Protein AF-A0A6J1KJC8-F1 (afdb_monomer)

Organism: Cucurbita maxima (NCBI:txid3661)

Mean predicted aligned error: 8.36 Å

Solvent-accessible surface area (backbone atoms only — not comparable to full-atom values): 6506 Å² total; per-residue (Å²): 94,72,46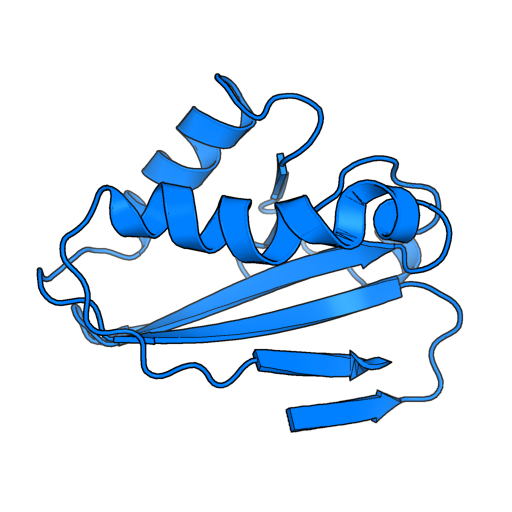,77,48,104,58,94,54,44,29,39,42,38,41,44,42,43,44,67,60,74,50,56,65,65,59,51,52,50,54,51,44,51,39,22,74,50,89,33,51,75,38,33,42,74,43,78,70,96,78,58,62,77,79,40,60,88,39,74,32,42,32,31,37,34,69,70,78,30,48,64,82,44,55,36,33,37,35,44,31,29,39,29,17,58,77,62,14,53,83,44,64,78,48,50,73,42,51,65,49,50,70,50,57,80,40,66,66,61,87,57,85,48,46,42,38,43,65

pLDDT: mean 72.38, std 15.78, range [39.94, 90.19]

Sequence (119 aa):
MAFRVPTVDVSVVDLTVRLEKAASYEDIKAAIKEESEGKLKGILGYTEDEVVSTDFMGDNRSSIFDAKAGIALNKNYVKLVSWYDNELGYRYKQIQRLCITAVILQLPLYLSFSAVIMK

InterPro domains:
  IPR020829 Glyceraldehyde 3-phosphate dehydrogenase, catalytic domain [PF02800] (1-84)
  IPR020831 Glyceraldehyde/Erythrose phosphate dehydrogenase family [PTHR10836] (1-98)

Foldseek 3Di:
DEAEDPDDWKKKKKWKFFAPDFDDLVRLLVLLVCCCVPVCPLQEAEDADPDDRVVQAPRLHLKYWHSVPKDDPGSGIIITMIMDTRPNNVVVVVCVVCSSVVSRVVGPGDDPTDIYMYD

Structure (mmCIF, N/CA/C/O backbone):
data_AF-A0A6J1KJC8-F1
#
_entry.id   AF-A0A6J1KJC8-F1
#
loop_
_atom_site.group_PDB
_atom_site.id
_atom_site.type_symbol
_atom_site.label_atom_id
_atom_site.label_alt_id
_atom_site.label_comp_id
_atom_site.label_asym_id
_atom_site.label_entity_id
_atom_site.label_seq_id
_atom_site.pdbx_PDB_ins_code
_atom_site.Cartn_x
_atom_site.Cartn_y
_atom_site.Cartn_z
_atom_site.occupancy
_atom_site.B_iso_or_equiv
_atom_site.auth_seq_id
_atom_site.auth_comp_id
_atom_site.auth_asym_id
_atom_site.auth_atom_id
_atom_site.pdbx_PDB_model_num
ATOM 1 N N . MET A 1 1 ? 13.380 -8.833 8.329 1.00 59.91 1 MET A N 1
ATOM 2 C CA . MET A 1 1 ? 14.094 -9.874 7.552 1.00 59.91 1 MET A CA 1
ATOM 3 C C . MET A 1 1 ? 14.013 -9.486 6.075 1.00 59.91 1 MET A C 1
ATOM 5 O O . MET A 1 1 ? 13.161 -8.685 5.733 1.00 59.91 1 MET A O 1
ATOM 9 N N . ALA A 1 2 ? 14.889 -9.951 5.191 1.00 63.69 2 ALA A N 1
ATOM 10 C CA . ALA A 1 2 ? 14.753 -9.665 3.758 1.00 63.69 2 ALA A CA 1
ATOM 11 C C . ALA A 1 2 ? 15.017 -10.946 2.976 1.00 63.69 2 ALA A C 1
ATOM 13 O O . ALA A 1 2 ? 15.971 -11.658 3.288 1.00 63.69 2 ALA A O 1
ATOM 14 N N . PHE A 1 3 ? 14.172 -11.224 1.992 1.00 69.94 3 PHE A N 1
ATOM 15 C CA . PHE A 1 3 ? 14.341 -12.345 1.079 1.00 69.94 3 PHE A CA 1
ATOM 16 C C . PHE A 1 3 ? 14.734 -11.783 -0.271 1.00 69.94 3 PHE A C 1
ATOM 18 O O . PHE A 1 3 ? 14.118 -10.837 -0.747 1.00 69.94 3 PHE A O 1
ATOM 25 N N . ARG A 1 4 ? 15.785 -12.330 -0.875 1.00 71.00 4 ARG A N 1
ATOM 26 C CA . ARG A 1 4 ? 16.150 -11.929 -2.229 1.00 71.00 4 ARG A CA 1
ATOM 27 C C . ARG A 1 4 ? 15.524 -12.883 -3.235 1.00 71.00 4 ARG A C 1
ATOM 29 O O . ARG A 1 4 ? 15.599 -14.095 -3.044 1.00 71.00 4 ARG A O 1
ATOM 36 N N . VAL A 1 5 ? 14.899 -12.330 -4.257 1.00 72.44 5 VAL A N 1
ATOM 37 C CA . VAL A 1 5 ? 14.201 -13.011 -5.342 1.00 72.44 5 VAL A CA 1
ATOM 38 C C . VAL A 1 5 ? 14.783 -12.458 -6.645 1.00 72.44 5 VAL A C 1
ATOM 40 O O . VAL A 1 5 ? 15.126 -11.286 -6.697 1.00 72.44 5 VAL A O 1
ATOM 43 N N . PRO A 1 6 ? 14.973 -13.263 -7.700 1.00 75.38 6 PRO A N 1
ATOM 44 C CA . PRO A 1 6 ? 15.545 -12.773 -8.954 1.00 75.38 6 PRO A CA 1
ATOM 45 C C . PRO A 1 6 ? 14.532 -11.908 -9.728 1.00 75.38 6 PRO A C 1
ATOM 47 O O . PRO A 1 6 ? 13.970 -12.337 -10.734 1.00 75.38 6 PRO A O 1
ATOM 50 N N . THR A 1 7 ? 14.290 -10.693 -9.240 1.00 69.75 7 THR A N 1
ATOM 51 C CA . THR A 1 7 ? 13.440 -9.660 -9.839 1.00 69.75 7 THR A CA 1
ATOM 52 C C . THR A 1 7 ? 14.268 -8.424 -10.170 1.00 69.75 7 THR A C 1
ATOM 54 O O . THR A 1 7 ? 15.248 -8.127 -9.496 1.00 69.75 7 THR A O 1
ATOM 57 N N . VAL A 1 8 ? 13.915 -7.743 -11.262 1.00 68.62 8 VAL A N 1
ATOM 58 C CA . VAL A 1 8 ? 14.793 -6.741 -11.885 1.00 68.62 8 VAL A CA 1
ATOM 59 C C . VAL A 1 8 ? 14.916 -5.435 -11.105 1.00 68.62 8 VAL A C 1
ATOM 61 O O . VAL A 1 8 ? 16.026 -4.925 -11.028 1.00 68.62 8 VAL A O 1
ATOM 64 N N . ASP A 1 9 ? 13.831 -4.900 -10.532 1.00 75.00 9 ASP A N 1
ATOM 65 C CA . ASP A 1 9 ? 13.889 -3.541 -9.964 1.00 75.00 9 ASP A CA 1
ATOM 66 C C . ASP A 1 9 ? 12.844 -3.227 -8.877 1.00 75.00 9 ASP A C 1
ATOM 68 O O . ASP A 1 9 ? 13.105 -2.498 -7.924 1.00 75.00 9 ASP A O 1
ATOM 72 N N . VAL A 1 10 ? 11.655 -3.825 -8.934 1.00 79.94 10 VAL A N 1
ATOM 73 C CA . VAL A 1 10 ? 10.582 -3.505 -7.979 1.00 79.94 10 VAL A CA 1
ATOM 74 C C . VAL A 1 10 ? 10.617 -4.431 -6.765 1.00 79.94 10 VAL A C 1
ATOM 76 O O . VAL A 1 10 ? 10.697 -5.652 -6.895 1.00 79.94 10 VAL A O 1
ATOM 79 N N . SER A 1 11 ? 10.505 -3.842 -5.575 1.00 80.62 11 SER A N 1
ATOM 80 C CA . SER A 1 11 ? 10.386 -4.557 -4.306 1.00 80.62 11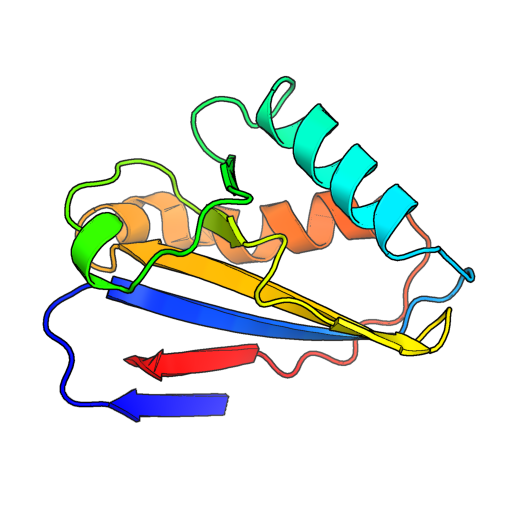 SER A CA 1
ATOM 81 C C . SER A 1 11 ? 9.009 -4.367 -3.682 1.00 80.62 11 SER A C 1
ATOM 83 O O . SER A 1 11 ? 8.290 -3.402 -3.937 1.00 80.62 11 SER A O 1
ATOM 85 N N . VAL A 1 12 ? 8.667 -5.292 -2.788 1.00 81.81 12 VAL A N 1
ATOM 86 C CA . VAL A 1 12 ? 7.460 -5.215 -1.967 1.00 81.81 12 VAL A CA 1
ATOM 87 C C . VAL A 1 12 ? 7.824 -5.237 -0.487 1.00 81.81 12 VAL A C 1
ATOM 89 O O . VAL A 1 12 ? 8.735 -5.955 -0.059 1.00 81.81 12 VAL A O 1
ATOM 92 N N . VAL A 1 13 ? 7.117 -4.421 0.289 1.00 80.50 13 VAL A N 1
ATOM 93 C CA . VAL A 1 13 ? 7.090 -4.452 1.747 1.00 80.50 13 VAL A CA 1
ATOM 94 C C . VAL A 1 13 ? 5.868 -5.244 2.176 1.00 80.50 13 VAL A C 1
ATOM 96 O O . VAL A 1 13 ? 4.733 -4.816 1.978 1.00 80.50 13 VAL A O 1
ATOM 99 N N . ASP A 1 14 ? 6.123 -6.373 2.818 1.00 81.25 14 ASP A N 1
ATOM 100 C CA . ASP A 1 14 ? 5.127 -7.094 3.596 1.00 81.25 14 ASP A CA 1
ATOM 101 C C . ASP A 1 14 ? 5.254 -6.668 5.062 1.00 81.25 14 ASP A C 1
ATOM 103 O O . ASP A 1 14 ? 6.276 -6.937 5.704 1.00 81.25 14 ASP A O 1
ATOM 107 N N . LEU A 1 15 ? 4.241 -5.964 5.568 1.00 78.12 15 LEU A N 1
ATOM 108 C CA . LEU A 1 15 ? 4.176 -5.456 6.929 1.00 78.12 15 LEU A CA 1
ATOM 109 C C . LEU A 1 15 ? 3.051 -6.152 7.696 1.00 78.12 15 LEU A C 1
ATOM 111 O O . LEU A 1 15 ? 1.869 -5.895 7.479 1.00 78.12 15 LEU A O 1
ATOM 115 N N . THR A 1 16 ? 3.423 -6.977 8.671 1.00 80.06 16 THR A N 1
ATOM 116 C CA . THR A 1 16 ? 2.465 -7.561 9.617 1.00 80.06 16 THR A CA 1
ATOM 117 C C . THR A 1 16 ? 2.471 -6.775 10.925 1.00 80.06 16 THR A C 1
ATOM 119 O O . THR A 1 16 ? 3.527 -6.601 11.532 1.00 80.06 16 THR A O 1
ATOM 122 N N . VAL A 1 17 ? 1.303 -6.302 11.366 1.00 77.31 17 VAL A N 1
ATOM 123 C CA . VAL A 1 17 ? 1.146 -5.422 12.533 1.00 77.31 17 VAL A CA 1
ATOM 124 C C . VAL A 1 17 ? 0.036 -5.922 13.449 1.00 77.31 17 VAL A C 1
ATOM 126 O O . VAL A 1 17 ? -0.993 -6.434 13.001 1.00 77.31 17 VAL A O 1
ATOM 129 N N . ARG A 1 18 ? 0.230 -5.725 14.757 1.00 79.06 18 ARG A N 1
ATOM 130 C CA . ARG A 1 18 ? -0.809 -5.914 15.766 1.00 79.06 18 ARG A CA 1
ATOM 131 C C . ARG A 1 18 ? -1.359 -4.563 16.236 1.00 79.06 18 ARG A C 1
ATOM 133 O O . ARG A 1 18 ? -0.628 -3.787 16.838 1.00 79.06 18 ARG A O 1
ATOM 140 N N . LEU A 1 19 ? -2.637 -4.300 15.981 1.00 74.06 19 LEU A N 1
ATOM 141 C CA . LEU A 1 19 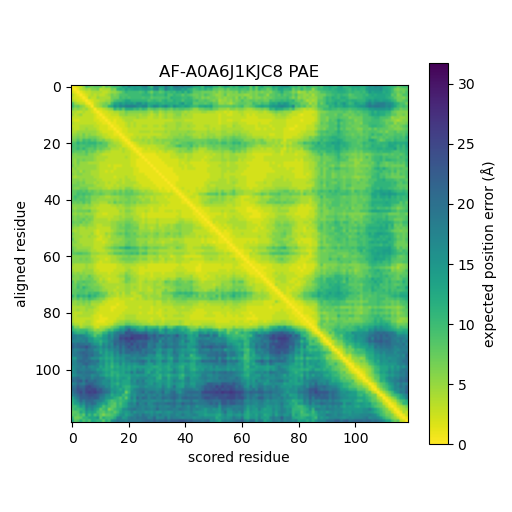? -3.332 -3.077 16.387 1.00 74.06 19 LEU A CA 1
ATOM 142 C C . LEU A 1 19 ? -3.736 -3.144 17.871 1.00 74.06 19 LEU A C 1
ATOM 144 O O . LEU A 1 19 ? -4.169 -4.199 18.348 1.00 74.06 19 LEU A O 1
ATOM 148 N N . GLU A 1 20 ? -3.647 -2.028 18.601 1.00 75.12 20 GLU A N 1
ATOM 149 C CA . GLU A 1 20 ? -4.153 -1.944 19.984 1.00 75.12 20 GLU A CA 1
ATOM 150 C C . GLU A 1 20 ? -5.682 -1.871 19.999 1.00 75.12 20 GLU A C 1
ATOM 152 O O . GLU A 1 20 ? -6.349 -2.620 20.713 1.00 75.12 20 GLU A O 1
ATOM 157 N N . LYS A 1 21 ? -6.242 -1.014 19.140 1.00 75.69 21 LYS A N 1
ATOM 158 C CA . LYS A 1 21 ? -7.681 -0.924 18.899 1.00 75.69 21 LYS A CA 1
ATOM 159 C C . LYS A 1 21 ? -8.073 -1.822 17.736 1.00 75.69 21 LYS A C 1
ATOM 161 O O . LYS A 1 21 ? -7.399 -1.856 16.712 1.00 75.69 21 LYS A O 1
ATOM 166 N N . ALA A 1 22 ? -9.179 -2.536 17.911 1.00 80.44 22 ALA A N 1
ATOM 167 C CA . ALA A 1 22 ? -9.788 -3.300 16.837 1.00 80.44 22 ALA A CA 1
ATOM 168 C C . ALA A 1 22 ? -10.202 -2.353 15.701 1.00 80.44 22 ALA A C 1
ATOM 170 O O . ALA A 1 22 ? -10.932 -1.395 15.952 1.00 80.44 22 ALA A O 1
ATOM 171 N N . ALA A 1 23 ? -9.767 -2.642 14.477 1.00 80.25 23 ALA A N 1
ATOM 172 C CA . ALA A 1 23 ? -10.184 -1.929 13.272 1.00 80.25 23 ALA A CA 1
ATOM 173 C C . ALA A 1 23 ? -10.589 -2.939 12.198 1.00 80.25 23 ALA A C 1
ATOM 175 O O . ALA A 1 23 ? -10.047 -4.051 12.142 1.00 80.25 23 ALA A O 1
ATOM 176 N N . SER A 1 24 ? -11.559 -2.578 11.358 1.00 84.69 24 SER A N 1
ATOM 177 C CA . SER A 1 24 ? -11.855 -3.379 10.176 1.00 84.69 24 SER A CA 1
ATOM 178 C C . SER A 1 24 ? -10.814 -3.106 9.088 1.00 84.69 24 SER A C 1
ATOM 180 O O . SER A 1 24 ? -10.156 -2.065 9.066 1.00 84.69 24 SER A O 1
ATOM 182 N N . TYR A 1 25 ? -10.649 -4.052 8.164 1.00 84.69 25 TYR A N 1
ATOM 183 C CA . TYR A 1 25 ? -9.760 -3.840 7.023 1.00 84.69 25 TYR A CA 1
ATOM 184 C C . TYR A 1 25 ? -10.249 -2.694 6.126 1.00 84.69 25 TYR A C 1
ATOM 186 O O . TYR A 1 25 ? -9.445 -1.983 5.533 1.00 84.69 25 TYR A O 1
ATOM 194 N N . GLU A 1 26 ? -11.563 -2.485 6.060 1.00 86.62 26 GLU A N 1
ATOM 195 C CA . GLU A 1 26 ? -12.172 -1.377 5.325 1.00 86.62 26 GLU A CA 1
ATOM 196 C C . GLU A 1 26 ? -11.791 -0.025 5.926 1.00 86.62 26 GLU A C 1
ATOM 198 O O . GLU A 1 26 ? -11.394 0.862 5.174 1.00 86.62 26 GLU A O 1
ATOM 203 N N . ASP A 1 27 ? -11.793 0.099 7.258 1.00 84.69 27 ASP A N 1
ATOM 204 C CA . ASP A 1 27 ? -11.356 1.323 7.945 1.00 84.69 27 ASP A CA 1
ATOM 205 C C . ASP A 1 27 ? -9.888 1.642 7.630 1.00 84.69 27 ASP A C 1
ATOM 207 O O . ASP A 1 27 ? -9.530 2.791 7.378 1.00 84.69 27 ASP A O 1
ATOM 211 N N . ILE A 1 28 ? -9.032 0.614 7.596 1.00 83.31 28 ILE A N 1
ATOM 212 C CA . ILE A 1 28 ? -7.607 0.769 7.272 1.00 83.31 28 ILE A CA 1
ATOM 213 C C . ILE A 1 28 ? -7.438 1.230 5.824 1.00 83.31 28 ILE A C 1
ATOM 215 O O . ILE A 1 28 ? -6.685 2.167 5.562 1.00 83.31 28 ILE A O 1
ATOM 219 N N . LYS A 1 29 ? -8.148 0.600 4.880 1.00 87.56 29 LYS A N 1
ATOM 220 C CA . LYS A 1 29 ? -8.123 1.003 3.468 1.00 87.56 29 LYS A CA 1
ATOM 221 C C . LYS A 1 29 ? -8.603 2.439 3.289 1.00 87.56 29 LYS A C 1
ATOM 223 O O . LYS A 1 29 ? -7.952 3.199 2.580 1.00 87.56 29 LYS A O 1
ATOM 228 N N . ALA A 1 30 ? -9.698 2.812 3.950 1.00 87.69 30 ALA A N 1
ATOM 229 C CA . ALA A 1 30 ? -10.249 4.160 3.892 1.00 87.69 30 ALA A CA 1
ATOM 230 C C . ALA A 1 30 ? -9.249 5.200 4.420 1.00 87.69 30 ALA A C 1
ATOM 232 O O . ALA A 1 30 ? -8.983 6.181 3.730 1.00 87.69 30 ALA A O 1
ATOM 233 N N . ALA A 1 31 ? -8.623 4.940 5.572 1.00 85.38 31 ALA A N 1
ATOM 234 C CA . ALA A 1 31 ? -7.615 5.828 6.152 1.00 85.38 31 ALA A CA 1
ATOM 235 C C . ALA A 1 31 ? -6.378 5.988 5.249 1.00 85.38 31 ALA A C 1
ATOM 237 O O . ALA A 1 31 ? -5.877 7.095 5.054 1.00 85.38 31 ALA A O 1
ATOM 238 N N . ILE A 1 32 ? -5.892 4.889 4.659 1.00 84.81 32 ILE A N 1
ATOM 239 C CA . ILE A 1 32 ? -4.759 4.927 3.722 1.00 84.81 32 ILE A CA 1
ATOM 240 C C . ILE A 1 32 ? -5.135 5.698 2.455 1.00 84.81 32 ILE A C 1
ATOM 242 O O . ILE A 1 32 ? -4.340 6.510 1.981 1.00 84.81 32 ILE A O 1
ATOM 246 N N . LYS A 1 33 ? -6.337 5.472 1.917 1.00 87.44 33 LYS A N 1
ATOM 247 C CA . LYS A 1 33 ? -6.825 6.165 0.724 1.00 87.44 33 LYS A CA 1
ATOM 248 C C . LYS A 1 33 ? -6.940 7.669 0.964 1.00 87.44 33 LYS A C 1
ATOM 250 O O . LYS A 1 33 ? -6.406 8.439 0.168 1.00 87.44 33 LYS A O 1
ATOM 255 N N . GLU A 1 34 ? -7.534 8.078 2.082 1.00 86.56 34 GLU A N 1
ATOM 256 C CA . GLU A 1 34 ? -7.655 9.486 2.474 1.00 86.56 34 GLU A CA 1
ATOM 257 C C . GLU A 1 34 ? -6.285 10.171 2.562 1.00 86.56 34 GLU A C 1
ATOM 259 O O . GLU A 1 34 ? -6.075 11.233 1.977 1.00 86.56 34 GLU A O 1
ATOM 264 N N . GLU A 1 35 ? -5.311 9.548 3.227 1.00 83.06 35 GLU A N 1
ATOM 265 C CA . GLU A 1 35 ? -3.970 10.126 3.354 1.00 83.06 35 GLU A CA 1
ATOM 266 C C . GLU A 1 35 ? -3.203 10.112 2.017 1.00 83.06 35 GLU A C 1
ATOM 268 O O . GLU A 1 35 ? -2.445 11.049 1.745 1.00 83.06 35 GLU A O 1
ATOM 273 N N . SER A 1 36 ? -3.444 9.119 1.148 1.00 84.25 36 SER A N 1
ATOM 274 C CA . SER A 1 36 ? -2.875 9.059 -0.210 1.00 84.25 36 SER A CA 1
ATOM 275 C C . SER A 1 36 ? -3.414 10.154 -1.137 1.00 84.25 36 SER A C 1
ATOM 277 O O . SER A 1 36 ? -2.680 10.673 -1.976 1.00 84.25 36 SER A O 1
ATOM 279 N N . GLU A 1 37 ? -4.677 10.551 -0.975 1.00 85.38 37 GLU A N 1
ATOM 280 C CA . GLU A 1 37 ? -5.304 11.626 -1.752 1.00 85.38 37 GLU A CA 1
ATOM 281 C C . GLU A 1 37 ? -5.091 13.008 -1.106 1.00 85.38 37 GLU A C 1
ATOM 283 O O . GLU A 1 37 ? -5.156 14.031 -1.795 1.00 85.38 37 GLU A O 1
ATOM 288 N N . GLY A 1 38 ? -4.795 13.030 0.196 1.00 84.38 38 GLY A N 1
ATOM 289 C CA . GLY A 1 38 ? -4.566 14.215 1.013 1.00 84.38 38 GLY A CA 1
ATOM 290 C C . GLY A 1 38 ? -3.087 14.562 1.185 1.00 84.38 38 GLY A C 1
ATOM 291 O O . GLY A 1 38 ? -2.429 15.053 0.266 1.00 84.38 38 GLY A O 1
ATOM 292 N N . LYS A 1 39 ? -2.566 14.379 2.406 1.00 76.25 39 LYS A N 1
ATOM 293 C CA . LYS A 1 39 ? -1.251 14.910 2.819 1.00 76.25 39 LYS A CA 1
ATOM 294 C C . LYS A 1 39 ? -0.076 14.235 2.121 1.00 76.25 39 LYS A C 1
ATOM 296 O O . LYS A 1 39 ? 0.973 14.855 1.966 1.00 76.25 39 LYS A O 1
ATOM 301 N N . LEU A 1 40 ? -0.240 12.975 1.724 1.00 78.25 40 LEU A N 1
ATOM 302 C CA . LEU A 1 40 ? 0.803 12.167 1.094 1.00 78.25 40 LEU A CA 1
ATOM 303 C C . LEU A 1 40 ? 0.600 12.028 -0.417 1.00 78.25 40 LEU A C 1
ATOM 305 O O . LEU A 1 40 ? 1.204 11.154 -1.040 1.00 78.25 40 LEU A O 1
ATOM 309 N N . LYS A 1 41 ? -0.203 12.903 -1.029 1.00 78.56 41 LYS A N 1
ATOM 310 C CA . LYS A 1 41 ? -0.444 12.887 -2.471 1.00 78.56 41 LYS A CA 1
ATOM 311 C C . LYS A 1 41 ? 0.855 13.006 -3.264 1.00 78.56 41 LYS A C 1
ATOM 313 O O . LYS A 1 41 ? 1.621 13.952 -3.105 1.00 78.56 41 LYS A O 1
ATOM 318 N N . GLY A 1 42 ? 1.088 12.027 -4.138 1.00 78.44 42 GLY A N 1
ATOM 319 C CA . GLY A 1 42 ? 2.309 11.918 -4.946 1.00 78.44 42 GLY A CA 1
ATOM 320 C C . GLY A 1 42 ? 3.468 11.194 -4.253 1.00 78.44 42 GLY A C 1
ATOM 321 O O . GLY A 1 42 ? 4.452 10.875 -4.911 1.00 78.44 42 GLY A O 1
ATOM 322 N N . ILE A 1 43 ? 3.340 10.881 -2.960 1.00 78.56 43 ILE A N 1
ATOM 323 C CA . ILE A 1 43 ? 4.303 10.083 -2.189 1.00 78.56 43 ILE A CA 1
ATOM 324 C C . ILE A 1 43 ? 3.729 8.688 -1.924 1.00 78.56 43 ILE A C 1
ATOM 326 O O . ILE A 1 43 ? 4.406 7.690 -2.176 1.00 78.56 43 ILE A O 1
ATOM 330 N N . LEU A 1 44 ? 2.490 8.629 -1.429 1.00 83.12 44 LEU A N 1
ATOM 331 C CA . LEU A 1 44 ? 1.733 7.410 -1.175 1.00 83.12 44 LEU A CA 1
ATOM 332 C C . LEU A 1 44 ? 0.724 7.198 -2.308 1.00 83.12 44 LEU A C 1
ATOM 334 O O . LEU A 1 44 ? -0.081 8.077 -2.610 1.00 83.12 44 LEU A O 1
ATOM 338 N N . GLY A 1 45 ? 0.785 6.034 -2.939 1.00 85.81 45 GLY A N 1
ATOM 339 C CA . GLY A 1 45 ? -0.219 5.536 -3.867 1.00 85.81 45 GLY A CA 1
ATOM 340 C C . GLY A 1 45 ? -1.153 4.542 -3.187 1.00 85.81 45 GLY A C 1
ATOM 341 O O . GLY A 1 45 ? -0.798 3.919 -2.188 1.00 85.81 45 GLY A O 1
ATOM 342 N N . TYR A 1 46 ? -2.327 4.368 -3.774 1.00 88.44 46 TYR A N 1
ATOM 343 C CA . TYR A 1 46 ? -3.311 3.366 -3.391 1.00 88.44 46 TYR A CA 1
ATOM 344 C C . TYR A 1 46 ? -3.789 2.670 -4.666 1.00 88.44 46 TYR A C 1
ATOM 346 O O . TYR A 1 46 ? -4.087 3.351 -5.650 1.00 88.44 46 TYR A O 1
ATOM 354 N N . THR A 1 47 ? -3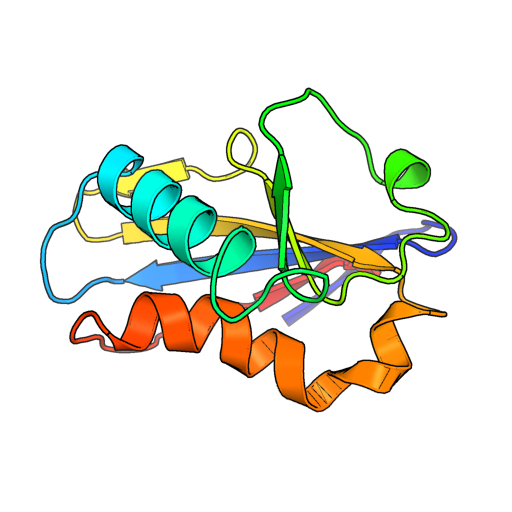.838 1.340 -4.660 1.00 90.00 47 THR A N 1
ATOM 355 C CA . THR A 1 47 ? -4.368 0.543 -5.771 1.00 90.00 47 THR A CA 1
ATOM 356 C C . THR A 1 47 ? -5.269 -0.583 -5.269 1.00 90.00 47 THR A C 1
ATOM 358 O O . THR A 1 47 ? -5.024 -1.184 -4.220 1.00 90.00 47 THR A O 1
ATOM 361 N N . GLU A 1 48 ? -6.326 -0.846 -6.033 1.00 90.19 48 GLU A N 1
ATOM 362 C CA . GLU A 1 48 ? -7.245 -1.983 -5.885 1.00 90.19 48 GLU A CA 1
ATOM 363 C C . GLU A 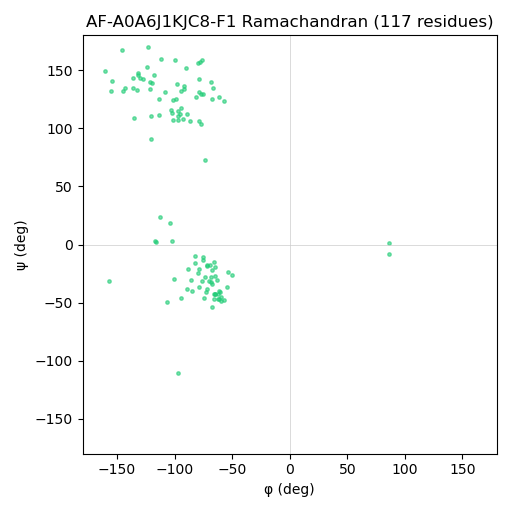1 48 ? -7.205 -2.906 -7.113 1.00 90.19 48 GLU A C 1
ATOM 365 O O . GLU A 1 48 ? -7.967 -3.874 -7.193 1.00 90.19 48 GLU A O 1
ATOM 370 N N . ASP A 1 49 ? -6.338 -2.616 -8.079 1.00 88.62 49 ASP A N 1
ATOM 371 C CA . ASP A 1 49 ? -6.217 -3.391 -9.307 1.00 88.62 49 ASP A CA 1
ATOM 372 C C . ASP A 1 49 ? -5.386 -4.659 -9.073 1.00 88.62 49 ASP A C 1
ATOM 374 O O . ASP A 1 49 ? -4.592 -4.744 -8.135 1.00 88.62 49 ASP A O 1
ATOM 378 N N . GLU A 1 50 ? -5.589 -5.676 -9.911 1.00 86.12 50 GLU A N 1
ATOM 379 C CA . GLU A 1 50 ? -4.715 -6.852 -9.916 1.00 86.12 50 GLU A CA 1
ATOM 380 C C . GLU A 1 50 ? -3.421 -6.493 -10.644 1.00 86.12 50 GLU A C 1
ATOM 382 O O . GLU A 1 50 ? -3.393 -6.379 -11.867 1.00 86.12 50 GLU A O 1
ATOM 387 N N . VAL A 1 51 ? -2.373 -6.269 -9.859 1.00 86.69 51 VAL A N 1
ATOM 388 C CA . VAL A 1 51 ? -1.097 -5.697 -10.294 1.00 86.69 51 VAL A CA 1
ATOM 389 C C . VAL A 1 51 ? 0.058 -6.625 -9.950 1.00 86.69 51 VAL A C 1
ATOM 391 O O . VAL A 1 51 ? 0.006 -7.408 -8.997 1.00 86.69 51 VAL A O 1
ATOM 394 N N . VAL A 1 52 ? 1.124 -6.527 -10.732 1.00 86.25 52 VAL A N 1
ATOM 395 C CA . VAL A 1 52 ? 2.371 -7.267 -10.544 1.00 86.25 52 VAL A CA 1
ATOM 396 C C . VAL A 1 52 ? 3.550 -6.307 -10.428 1.00 86.25 52 VAL A C 1
ATOM 398 O O . VAL A 1 52 ? 3.448 -5.111 -10.687 1.00 86.25 52 VAL A O 1
ATOM 401 N N . SER A 1 53 ? 4.713 -6.829 -10.041 1.00 82.19 53 SER A N 1
ATOM 402 C CA . SER A 1 53 ? 5.908 -6.015 -9.796 1.00 82.19 53 SER A CA 1
ATOM 403 C C . SER A 1 53 ? 6.305 -5.128 -10.981 1.00 82.19 53 SER A C 1
ATOM 405 O O . SER A 1 53 ? 6.738 -4.003 -10.771 1.00 82.19 53 SER A O 1
ATOM 407 N N . THR A 1 54 ? 6.142 -5.588 -12.223 1.00 83.56 54 THR A N 1
ATOM 408 C CA . THR A 1 54 ? 6.512 -4.819 -13.422 1.00 83.56 54 THR A CA 1
ATOM 409 C C . THR A 1 54 ? 5.656 -3.579 -13.652 1.00 83.56 54 THR A C 1
ATOM 411 O O . THR A 1 54 ? 6.127 -2.657 -14.312 1.00 83.56 54 THR A O 1
ATOM 414 N N . ASP A 1 55 ? 4.447 -3.524 -13.093 1.00 85.94 55 ASP A N 1
ATOM 415 C CA . ASP A 1 55 ? 3.526 -2.397 -13.289 1.00 85.94 55 ASP A CA 1
ATOM 416 C C . ASP A 1 55 ? 3.980 -1.135 -12.542 1.00 85.94 55 ASP A C 1
ATOM 418 O O . ASP A 1 55 ? 3.546 -0.030 -12.857 1.00 85.94 55 ASP A O 1
ATOM 422 N N . PHE A 1 56 ? 4.878 -1.293 -11.567 1.00 83.62 56 PHE A N 1
ATOM 423 C CA . PHE A 1 56 ? 5.404 -0.205 -10.741 1.00 83.62 56 PHE A CA 1
ATOM 424 C C . PHE A 1 56 ? 6.803 0.255 -11.148 1.00 83.62 56 PHE A C 1
ATOM 426 O O . PHE A 1 56 ? 7.382 1.112 -10.482 1.00 83.62 56 PHE A O 1
ATOM 433 N N . MET A 1 57 ? 7.358 -0.310 -12.221 1.00 83.12 57 MET A N 1
ATOM 434 C CA . MET A 1 57 ? 8.664 0.091 -12.734 1.00 83.12 57 MET A CA 1
ATOM 435 C C . MET A 1 57 ? 8.583 1.516 -13.284 1.00 83.12 57 MET A C 1
ATOM 437 O O . MET A 1 57 ? 7.752 1.809 -14.146 1.00 83.12 57 MET A O 1
ATOM 441 N N . GLY A 1 58 ? 9.443 2.410 -12.801 1.00 78.38 58 GLY A N 1
ATOM 442 C CA . GLY A 1 58 ? 9.400 3.815 -13.205 1.00 78.38 58 GLY A CA 1
ATOM 443 C C . GLY A 1 58 ? 8.431 4.686 -12.396 1.00 78.38 58 GLY A C 1
ATOM 444 O O . GLY A 1 58 ? 8.305 5.876 -12.700 1.00 78.38 58 GLY A O 1
ATOM 445 N N . ASP A 1 59 ? 7.735 4.139 -11.390 1.00 81.25 59 ASP A N 1
ATOM 446 C CA . ASP A 1 59 ? 6.843 4.935 -10.542 1.00 81.25 59 ASP A CA 1
ATOM 447 C C . ASP A 1 59 ? 7.658 5.781 -9.543 1.00 81.25 59 ASP A C 1
ATOM 449 O O . ASP A 1 59 ? 8.535 5.299 -8.826 1.00 81.25 59 ASP A O 1
ATOM 453 N N . ASN A 1 60 ? 7.357 7.081 -9.492 1.00 78.69 60 ASN A N 1
ATOM 454 C CA . ASN A 1 60 ? 8.035 8.042 -8.619 1.00 78.69 60 ASN A CA 1
ATOM 455 C C . ASN A 1 60 ? 7.498 8.039 -7.179 1.00 78.69 60 ASN A C 1
ATOM 457 O O . ASN A 1 60 ? 8.068 8.699 -6.301 1.00 78.69 60 ASN A O 1
ATOM 461 N N . ARG A 1 61 ? 6.379 7.355 -6.922 1.00 81.62 61 ARG A N 1
ATOM 462 C CA . ARG A 1 61 ? 5.784 7.251 -5.589 1.00 81.62 61 ARG A CA 1
ATOM 463 C C . ARG A 1 61 ? 6.686 6.411 -4.701 1.00 81.62 61 ARG A C 1
ATOM 465 O O . ARG A 1 61 ? 7.236 5.386 -5.087 1.00 81.62 61 ARG A O 1
ATOM 472 N N . SER A 1 62 ? 6.814 6.845 -3.454 1.00 76.56 62 SER A N 1
ATOM 473 C CA . SER A 1 62 ? 7.667 6.164 -2.481 1.00 76.56 62 SER A CA 1
ATOM 474 C C . SER A 1 62 ? 7.059 4.855 -1.992 1.00 76.56 62 SER A C 1
ATOM 476 O O . SER A 1 62 ? 7.788 3.974 -1.553 1.00 76.56 62 SER A O 1
ATOM 478 N N . SER A 1 63 ? 5.737 4.735 -1.983 1.00 81.12 63 SER A N 1
ATOM 479 C CA . SER A 1 63 ? 5.030 3.553 -1.497 1.00 81.12 63 SER A CA 1
ATOM 480 C C . SER A 1 63 ? 3.675 3.500 -2.175 1.00 81.12 63 SER A C 1
ATOM 482 O O . SER A 1 63 ? 2.979 4.509 -2.234 1.00 81.12 63 SER A O 1
ATOM 484 N N . ILE A 1 64 ? 3.303 2.340 -2.697 1.00 87.56 64 ILE A N 1
ATOM 485 C CA . ILE A 1 64 ? 2.001 2.118 -3.322 1.00 87.56 64 ILE A CA 1
ATOM 486 C C . ILE A 1 64 ? 1.329 1.008 -2.535 1.00 87.56 64 ILE A C 1
ATOM 488 O O . ILE A 1 64 ? 1.822 -0.118 -2.506 1.00 87.56 64 ILE A O 1
ATOM 492 N N . PHE A 1 65 ? 0.281 1.342 -1.793 1.00 88.88 65 PHE A N 1
ATOM 493 C CA . PHE A 1 65 ? -0.453 0.381 -0.986 1.00 88.88 65 PHE A CA 1
ATOM 494 C C . PHE A 1 65 ? -1.363 -0.467 -1.869 1.00 88.88 65 PHE A C 1
ATOM 496 O O . PHE A 1 65 ? -2.148 0.071 -2.650 1.00 88.88 65 PHE A O 1
ATOM 503 N N . ASP A 1 66 ? -1.263 -1.781 -1.700 1.00 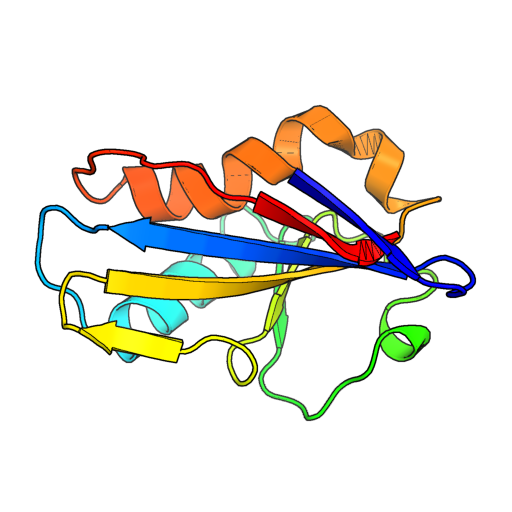89.88 66 ASP A N 1
ATOM 504 C CA . ASP A 1 66 ? -2.080 -2.758 -2.403 1.00 89.88 66 ASP A CA 1
ATOM 505 C C . ASP A 1 66 ? -3.193 -3.260 -1.477 1.00 89.88 66 ASP A C 1
ATOM 507 O O . ASP A 1 66 ? -2.972 -4.009 -0.516 1.00 89.88 66 ASP A O 1
ATOM 511 N N . ALA A 1 67 ? -4.408 -2.811 -1.775 1.00 87.94 67 ALA A N 1
ATOM 512 C CA . ALA A 1 67 ? -5.596 -3.094 -0.987 1.00 87.94 67 ALA A CA 1
ATOM 513 C C . ALA A 1 67 ? -6.139 -4.519 -1.165 1.00 87.94 67 ALA A C 1
ATOM 515 O O . ALA A 1 67 ? -6.997 -4.933 -0.383 1.00 87.94 67 ALA A O 1
ATOM 516 N N . LYS A 1 68 ? -5.684 -5.263 -2.182 1.00 87.38 68 LYS A N 1
ATOM 517 C CA . LYS A 1 68 ? -6.088 -6.659 -2.413 1.00 87.38 68 LYS A CA 1
ATOM 518 C C . LYS A 1 68 ? -5.046 -7.655 -1.913 1.00 87.38 68 LYS A C 1
ATOM 520 O O . LYS A 1 68 ? -5.420 -8.752 -1.508 1.00 87.38 68 LYS A O 1
ATOM 525 N N . ALA A 1 69 ? -3.767 -7.283 -1.906 1.00 85.19 69 ALA A N 1
ATOM 526 C CA . ALA A 1 69 ? -2.694 -8.153 -1.429 1.00 85.19 69 ALA A CA 1
ATOM 527 C C . ALA A 1 69 ? -2.586 -8.214 0.108 1.00 85.19 69 ALA A C 1
ATOM 529 O O . ALA A 1 69 ? -2.009 -9.160 0.655 1.00 85.19 69 ALA A O 1
ATOM 530 N N . GLY A 1 70 ? -3.124 -7.221 0.823 1.00 82.88 70 GLY A N 1
ATOM 531 C CA . GLY A 1 70 ? -3.213 -7.248 2.283 1.00 82.88 70 GLY A CA 1
ATOM 532 C C . GLY A 1 70 ? -4.321 -8.170 2.810 1.00 82.88 70 GLY A C 1
ATOM 533 O O . GLY A 1 70 ? -5.286 -8.487 2.122 1.00 82.88 70 GLY A O 1
ATOM 534 N N . ILE A 1 71 ? -4.198 -8.591 4.070 1.00 85.19 71 ILE A N 1
ATOM 535 C CA . ILE A 1 71 ? -5.211 -9.412 4.745 1.00 85.19 71 ILE A CA 1
ATOM 536 C C . ILE A 1 71 ? -5.317 -9.050 6.226 1.00 85.19 71 ILE A C 1
ATOM 538 O O . ILE A 1 71 ? -4.323 -8.991 6.950 1.00 85.19 71 ILE A O 1
ATOM 542 N N . ALA A 1 72 ? -6.541 -8.848 6.712 1.00 83.69 72 ALA A N 1
ATOM 543 C CA . ALA A 1 72 ? -6.813 -8.801 8.143 1.00 83.69 72 ALA A CA 1
ATOM 544 C C . ALA A 1 72 ? -7.064 -10.224 8.651 1.00 83.69 72 ALA A C 1
ATOM 546 O O . ALA A 1 72 ? -8.112 -10.807 8.391 1.00 83.69 72 ALA A O 1
ATOM 547 N N . LEU A 1 73 ? -6.092 -10.785 9.371 1.00 82.88 73 LEU A N 1
ATOM 548 C CA . LEU A 1 73 ? -6.221 -12.110 9.983 1.00 82.88 73 LEU A CA 1
ATOM 549 C C . LEU A 1 73 ? -7.183 -12.071 11.173 1.00 82.88 73 LEU A C 1
ATOM 551 O O . LEU A 1 73 ? -7.952 -13.001 11.372 1.00 82.88 73 LEU A O 1
ATOM 555 N N . ASN A 1 74 ? -7.140 -10.989 11.953 1.00 82.50 74 ASN A N 1
ATOM 556 C CA . ASN A 1 74 ? -8.049 -10.702 13.059 1.00 82.50 74 ASN A CA 1
ATOM 557 C C . ASN A 1 74 ? -8.278 -9.187 13.148 1.00 82.50 74 ASN A C 1
ATOM 559 O O . ASN A 1 74 ? -7.488 -8.407 12.620 1.00 82.50 74 ASN A O 1
ATOM 563 N N . LYS A 1 75 ? -9.279 -8.750 13.926 1.00 79.69 75 LYS A N 1
ATOM 564 C CA . LYS A 1 75 ? -9.556 -7.315 14.176 1.00 79.69 75 LYS A CA 1
ATOM 565 C C . LYS A 1 75 ? -8.350 -6.518 14.696 1.00 79.69 75 LYS A C 1
ATOM 567 O O . LYS A 1 75 ? -8.301 -5.303 14.558 1.00 79.69 75 LYS A O 1
ATOM 572 N N . ASN A 1 76 ? -7.392 -7.205 15.311 1.00 81.44 76 ASN A N 1
ATOM 573 C CA . ASN A 1 76 ? -6.177 -6.624 15.868 1.00 81.44 76 ASN A CA 1
ATOM 574 C C . ASN A 1 76 ? -4.908 -7.126 15.176 1.00 81.44 76 ASN A C 1
ATOM 576 O O . ASN A 1 76 ? -3.827 -6.788 15.635 1.00 81.44 76 ASN A O 1
ATOM 580 N N . TYR A 1 77 ? -4.990 -7.968 14.145 1.00 82.12 77 TYR A N 1
ATOM 581 C CA . TYR A 1 77 ? -3.806 -8.538 13.499 1.00 82.12 77 TYR A CA 1
ATOM 582 C C . TYR A 1 77 ? -3.960 -8.466 11.990 1.00 82.12 77 TYR A C 1
ATOM 584 O O . TYR A 1 77 ? -4.794 -9.159 11.405 1.00 82.12 77 TYR A O 1
ATOM 592 N N . VAL A 1 78 ? -3.174 -7.588 11.381 1.00 83.56 78 VAL A N 1
ATOM 593 C CA . VAL A 1 78 ? -3.329 -7.205 9.982 1.00 83.56 78 VAL A CA 1
ATOM 594 C C . VAL A 1 78 ? -2.004 -7.309 9.259 1.00 83.56 78 VAL A C 1
ATOM 596 O O . VAL A 1 78 ? -0.940 -7.017 9.804 1.00 83.56 78 VAL A O 1
ATOM 599 N N . LYS A 1 79 ? -2.093 -7.738 8.012 1.00 84.50 79 LYS A N 1
ATOM 600 C CA . LYS A 1 79 ? -0.999 -7.819 7.069 1.00 84.50 79 LYS A CA 1
ATOM 601 C C . LYS A 1 79 ? -1.268 -6.815 5.960 1.00 84.50 79 LYS A C 1
ATOM 603 O O . LYS A 1 79 ? -2.334 -6.830 5.347 1.00 84.50 79 LYS A O 1
ATOM 608 N N . LEU A 1 80 ? -0.309 -5.937 5.730 1.00 84.81 80 LEU A N 1
ATOM 609 C CA . LEU A 1 80 ? -0.370 -4.863 4.754 1.00 84.81 80 LEU A CA 1
ATOM 610 C C . LEU A 1 80 ? 0.751 -5.063 3.748 1.00 84.81 80 LEU A C 1
ATOM 612 O O . LEU A 1 80 ? 1.869 -5.417 4.121 1.00 84.81 80 LEU A O 1
ATOM 616 N N . VAL A 1 81 ? 0.441 -4.830 2.480 1.00 86.69 81 VAL A N 1
ATOM 617 C CA . VAL A 1 81 ? 1.379 -5.014 1.380 1.00 86.69 81 VAL A CA 1
ATOM 618 C C . VAL A 1 81 ? 1.533 -3.688 0.654 1.00 86.69 81 VAL A C 1
ATOM 620 O O . VAL A 1 81 ? 0.551 -2.990 0.395 1.00 86.69 81 VAL A O 1
ATOM 623 N N . SER A 1 82 ? 2.775 -3.313 0.362 1.00 85.31 82 SER A N 1
ATOM 624 C CA . SER A 1 82 ? 3.051 -2.118 -0.422 1.00 85.31 82 SER A CA 1
ATOM 625 C C . SER A 1 82 ? 4.235 -2.293 -1.358 1.00 85.31 82 SER A C 1
ATOM 627 O O . SER A 1 82 ? 5.293 -2.772 -0.957 1.00 85.31 82 SER A O 1
ATOM 629 N N . TRP A 1 83 ? 4.052 -1.854 -2.596 1.00 85.06 83 TRP A N 1
ATOM 630 C CA . TRP A 1 83 ? 5.040 -1.882 -3.662 1.00 85.06 83 TRP A CA 1
ATOM 631 C C . TRP A 1 83 ? 5.871 -0.606 -3.693 1.00 85.06 83 TRP A C 1
ATOM 633 O O . TRP A 1 83 ? 5.407 0.467 -3.287 1.00 85.06 83 TRP A O 1
ATOM 643 N N . TYR A 1 84 ? 7.101 -0.727 -4.179 1.00 80.31 84 TYR A N 1
ATOM 644 C CA . TYR A 1 84 ? 7.957 0.409 -4.479 1.00 80.31 84 TYR A CA 1
ATOM 645 C C . TYR A 1 84 ? 9.080 0.030 -5.446 1.00 80.31 84 TYR A C 1
ATOM 647 O O . TYR A 1 84 ? 9.608 -1.084 -5.424 1.00 80.31 84 TYR A O 1
ATOM 655 N N . ASP A 1 85 ? 9.482 1.000 -6.252 1.00 81.06 85 ASP A N 1
ATOM 656 C CA . ASP A 1 85 ? 10.630 0.908 -7.146 1.00 81.06 85 ASP A CA 1
ATOM 657 C C . ASP A 1 85 ? 11.945 1.126 -6.361 1.00 81.06 85 ASP A C 1
ATOM 659 O O . ASP A 1 85 ? 12.051 2.055 -5.544 1.00 81.06 85 ASP A O 1
ATOM 663 N N . ASN A 1 86 ? 12.942 0.247 -6.540 1.00 70.00 86 ASN A N 1
ATOM 664 C CA . ASN A 1 86 ? 14.204 0.317 -5.793 1.00 70.00 86 ASN A CA 1
ATOM 665 C C . ASN A 1 86 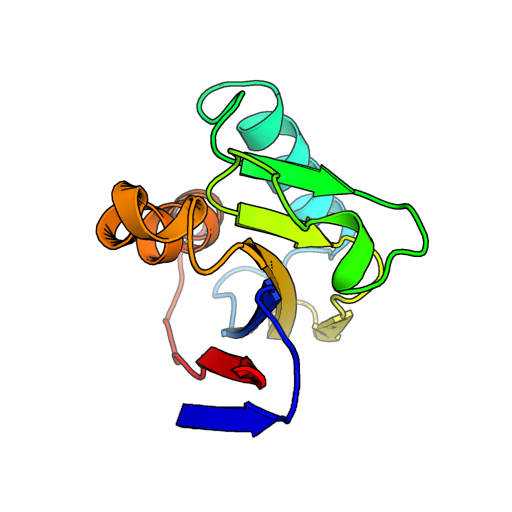? 15.219 1.311 -6.364 1.00 70.00 86 ASN A C 1
ATOM 667 O O . ASN A 1 86 ? 16.172 1.630 -5.647 1.00 70.00 86 ASN A O 1
ATOM 671 N N . GLU A 1 87 ? 15.071 1.783 -7.595 1.00 67.06 87 GLU A N 1
ATOM 672 C CA . GLU A 1 87 ? 15.994 2.736 -8.210 1.00 67.06 87 GLU A CA 1
ATOM 673 C C . GLU A 1 87 ? 15.496 4.174 -8.034 1.00 67.06 87 GLU A C 1
ATOM 675 O O . GLU A 1 87 ? 16.248 5.047 -7.578 1.00 67.06 87 GLU A O 1
ATOM 680 N N . LEU A 1 88 ? 14.209 4.419 -8.290 1.00 55.78 88 LEU A N 1
ATOM 681 C CA . LEU A 1 88 ? 13.600 5.750 -8.187 1.00 55.78 88 LEU A CA 1
ATOM 682 C C . LEU A 1 88 ? 13.051 6.037 -6.783 1.00 55.78 88 LEU A C 1
ATOM 684 O O . LEU A 1 88 ? 13.259 7.131 -6.244 1.00 55.78 88 LEU A O 1
ATOM 688 N N . GLY A 1 89 ? 12.451 5.040 -6.124 1.00 50.62 89 GLY A N 1
ATOM 689 C CA . GLY A 1 89 ? 11.897 5.169 -4.769 1.00 50.62 89 GLY A CA 1
ATOM 690 C C . GLY A 1 89 ? 12.958 5.282 -3.662 1.00 50.62 89 GLY A C 1
ATOM 691 O O . GLY A 1 89 ? 12.691 5.790 -2.568 1.00 50.62 89 GLY A O 1
ATOM 692 N N . TYR A 1 90 ? 14.206 4.889 -3.939 1.00 49.12 90 TYR A N 1
ATOM 693 C CA . TYR A 1 90 ? 15.309 4.891 -2.966 1.00 49.12 90 TYR A CA 1
ATOM 694 C C . TYR A 1 90 ? 15.773 6.291 -2.550 1.00 49.12 90 TYR A C 1
ATOM 696 O O . TYR A 1 90 ? 16.378 6.446 -1.484 1.00 49.12 90 TYR A O 1
ATOM 704 N N . ARG A 1 91 ? 15.434 7.333 -3.324 1.00 44.78 91 ARG A N 1
ATOM 705 C CA . ARG A 1 91 ? 15.662 8.733 -2.923 1.00 44.78 91 ARG A CA 1
ATOM 706 C C . ARG A 1 91 ? 14.835 9.141 -1.695 1.00 44.78 91 ARG A C 1
ATOM 708 O O . ARG A 1 91 ? 15.239 10.053 -0.980 1.00 44.78 91 ARG A O 1
ATOM 715 N N . TYR A 1 92 ? 13.762 8.413 -1.375 1.00 50.09 92 TYR A N 1
ATOM 716 C CA . TYR A 1 92 ? 12.833 8.717 -0.277 1.00 50.09 92 TYR A CA 1
ATOM 717 C C . TYR A 1 92 ? 12.870 7.694 0.871 1.00 50.09 92 TYR A C 1
ATOM 719 O O . TYR A 1 92 ? 11.931 7.573 1.657 1.00 50.09 92 TYR A O 1
ATOM 727 N N . LYS A 1 93 ? 13.989 6.975 1.024 1.00 49.75 93 LYS A N 1
ATOM 728 C CA . LYS A 1 93 ? 14.190 5.850 1.960 1.00 49.75 93 LYS A CA 1
ATOM 729 C C . LYS A 1 93 ? 13.789 6.082 3.427 1.00 49.75 93 LYS A 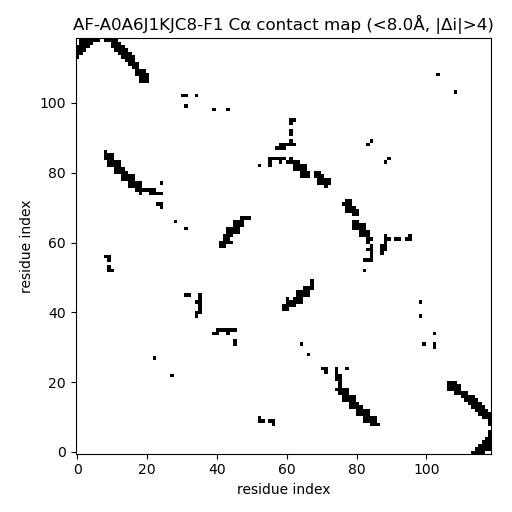C 1
ATOM 731 O O . LYS A 1 93 ? 13.495 5.124 4.139 1.00 49.75 93 LYS A O 1
ATOM 736 N N . GLN A 1 94 ? 13.805 7.329 3.895 1.00 40.59 94 GLN A N 1
ATOM 737 C CA . GLN A 1 94 ? 13.388 7.699 5.257 1.00 40.59 94 GLN A CA 1
ATOM 738 C C . GLN A 1 94 ? 11.856 7.794 5.404 1.00 40.59 94 GLN A C 1
ATOM 740 O O . GLN A 1 94 ? 11.325 7.592 6.492 1.00 40.59 94 GLN A O 1
ATOM 745 N N . ILE A 1 95 ? 11.137 8.041 4.307 1.00 47.03 95 ILE A N 1
ATOM 746 C CA . ILE A 1 95 ? 9.693 8.300 4.288 1.00 47.03 95 ILE A CA 1
ATOM 747 C C . ILE A 1 95 ? 8.883 6.996 4.234 1.00 47.03 95 ILE A C 1
ATOM 749 O O . ILE A 1 95 ? 7.823 6.926 4.840 1.00 47.03 95 ILE A O 1
ATOM 753 N N . GLN A 1 96 ? 9.393 5.917 3.629 1.00 49.78 96 GLN A N 1
ATOM 754 C CA . GLN A 1 96 ? 8.671 4.635 3.530 1.00 49.78 96 GLN A CA 1
ATOM 755 C C . GLN A 1 96 ? 8.309 3.999 4.877 1.00 49.78 96 GLN A C 1
ATOM 757 O O . GLN A 1 96 ? 7.169 3.595 5.098 1.00 49.78 96 GLN A O 1
ATOM 762 N N . ARG A 1 97 ? 9.285 3.910 5.793 1.00 47.50 97 ARG A N 1
ATOM 763 C CA . ARG A 1 97 ? 9.050 3.380 7.146 1.00 47.50 97 ARG A CA 1
ATOM 764 C C .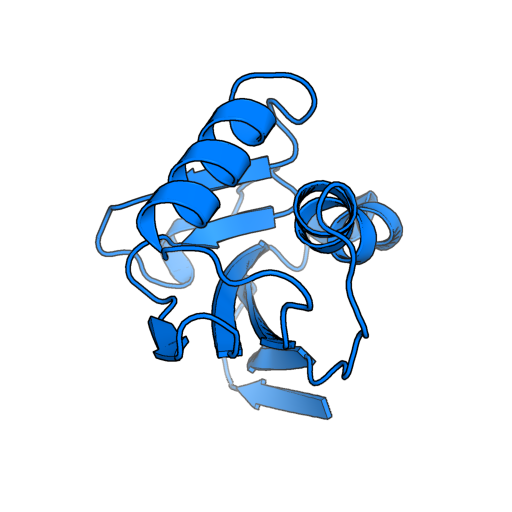 ARG A 1 97 ? 8.100 4.271 7.933 1.00 47.50 97 ARG A C 1
ATOM 766 O O . ARG A 1 97 ? 7.424 3.769 8.824 1.00 47.50 97 ARG A O 1
ATOM 773 N N . LEU A 1 98 ? 8.064 5.563 7.611 1.00 47.12 98 LEU A N 1
ATOM 774 C CA . LEU A 1 98 ? 7.216 6.527 8.283 1.00 47.12 98 LEU A CA 1
ATOM 775 C C . LEU A 1 98 ? 5.808 6.564 7.702 1.00 47.12 98 LEU A C 1
ATOM 777 O O . LEU A 1 98 ? 4.904 6.640 8.495 1.00 47.12 98 LEU A O 1
ATOM 781 N N . CYS A 1 99 ? 5.567 6.486 6.394 1.00 50.66 99 CYS A N 1
ATOM 782 C CA . CYS A 1 99 ? 4.234 6.758 5.838 1.00 50.66 99 CYS A CA 1
ATOM 783 C C . CYS A 1 99 ? 3.189 5.716 6.238 1.00 50.66 99 CYS A C 1
ATOM 785 O O . CYS A 1 99 ? 2.179 6.082 6.828 1.00 50.66 99 CYS A O 1
ATOM 787 N N . ILE A 1 100 ? 3.443 4.424 6.008 1.00 55.16 100 ILE A N 1
ATOM 788 C CA . ILE A 1 100 ? 2.487 3.379 6.414 1.00 55.16 100 ILE A CA 1
ATOM 789 C C . ILE A 1 100 ? 2.371 3.347 7.942 1.00 55.16 100 ILE A C 1
ATOM 791 O O . ILE A 1 100 ? 1.272 3.306 8.485 1.00 55.16 100 ILE A O 1
ATOM 795 N N . THR A 1 101 ? 3.497 3.454 8.650 1.00 51.62 101 THR A N 1
ATOM 796 C CA . THR A 1 101 ? 3.493 3.455 10.115 1.00 51.62 101 THR A CA 1
ATOM 797 C C . THR A 1 101 ? 2.853 4.718 10.692 1.00 51.62 101 THR A C 1
ATOM 799 O O . THR A 1 101 ? 2.233 4.615 11.728 1.00 51.62 101 THR A O 1
ATOM 802 N N . ALA A 1 102 ? 2.942 5.891 10.063 1.00 45.97 102 ALA A N 1
ATOM 803 C CA . ALA A 1 102 ? 2.406 7.168 10.553 1.00 45.97 102 ALA A CA 1
ATOM 804 C C . ALA A 1 102 ? 0.903 7.288 10.315 1.00 45.97 102 ALA A C 1
ATOM 806 O O . ALA A 1 102 ? 0.202 7.796 11.187 1.00 45.97 102 ALA A O 1
ATOM 807 N N . VAL A 1 103 ? 0.405 6.770 9.185 1.00 53.97 103 VAL A N 1
ATOM 808 C CA . VAL A 1 103 ? -1.040 6.598 8.966 1.00 53.97 103 VAL A CA 1
ATOM 809 C C . VAL A 1 103 ? -1.601 5.633 10.015 1.00 53.97 103 VAL A C 1
ATOM 811 O O . VAL A 1 103 ? -2.644 5.887 10.606 1.00 53.97 103 VAL A O 1
ATOM 814 N N . ILE A 1 104 ? -0.854 4.572 10.334 1.00 51.31 104 ILE A N 1
ATOM 815 C CA . ILE A 1 104 ? -1.236 3.603 11.365 1.00 51.31 104 ILE A CA 1
ATOM 816 C C . ILE A 1 104 ? -1.017 4.145 12.795 1.00 51.31 104 ILE A C 1
ATOM 818 O O . ILE A 1 104 ? -1.802 3.813 13.663 1.00 51.31 104 ILE A O 1
ATOM 822 N N . LEU A 1 105 ? -0.035 5.014 13.068 1.00 45.12 105 LEU A N 1
ATOM 823 C CA . LEU A 1 105 ? 0.278 5.585 14.397 1.00 45.12 105 LEU A CA 1
ATOM 824 C C . LEU A 1 105 ? -0.703 6.676 14.847 1.00 45.12 105 LEU A C 1
ATOM 826 O O . LEU A 1 105 ? -0.679 7.065 16.014 1.00 45.12 105 LEU A O 1
ATOM 830 N N . GLN A 1 106 ? -1.587 7.160 13.967 1.00 48.19 106 GLN A N 1
ATOM 831 C CA . GLN A 1 106 ? -2.801 7.853 14.421 1.00 48.19 106 GLN A CA 1
ATOM 832 C C . GLN A 1 106 ? -3.751 6.902 15.178 1.00 48.19 106 GLN A C 1
ATOM 834 O O . GLN A 1 106 ? -4.636 7.355 15.905 1.00 48.19 106 GLN A O 1
ATOM 839 N N . LEU A 1 107 ? -3.537 5.587 15.072 1.00 46.25 107 LEU A N 1
ATOM 840 C CA . LEU A 1 107 ? -4.113 4.567 15.937 1.00 46.25 107 LEU A CA 1
ATOM 841 C C . LEU A 1 107 ? -3.070 4.189 17.014 1.00 46.25 107 LEU A C 1
ATOM 843 O O . LEU A 1 107 ? -1.884 4.048 16.713 1.00 46.25 107 LEU A O 1
ATOM 847 N N . PRO A 1 108 ? -3.472 4.022 18.286 1.00 39.94 108 PRO A N 1
ATOM 848 C CA . PRO A 1 108 ? -2.549 3.613 19.342 1.00 39.94 108 PRO A CA 1
ATOM 849 C C . PRO A 1 108 ? -2.078 2.174 19.053 1.00 39.94 108 PRO A C 1
ATOM 851 O O . PRO A 1 108 ? -2.875 1.341 18.608 1.00 39.94 108 PRO A O 1
ATOM 854 N N . LEU A 1 109 ? -0.773 1.899 19.166 1.00 50.59 109 LEU A N 1
ATOM 855 C CA . LEU A 1 109 ? -0.181 0.665 18.641 1.00 50.59 109 LEU A CA 1
ATOM 856 C C . LEU A 1 109 ? 1.100 0.211 19.346 1.00 50.59 109 LEU A C 1
ATOM 858 O O . LEU A 1 109 ? 2.012 0.998 19.587 1.00 50.59 109 LEU A O 1
ATOM 862 N N . TYR A 1 110 ? 1.209 -1.110 19.538 1.00 41.06 110 TYR A N 1
ATOM 863 C CA . TYR A 1 110 ? 2.455 -1.819 19.842 1.00 41.06 110 TYR A CA 1
ATOM 864 C C . TYR A 1 110 ? 3.037 -2.406 18.546 1.00 41.06 110 TYR A C 1
ATOM 866 O O . TYR A 1 110 ? 2.493 -3.350 17.970 1.00 41.06 110 TYR A O 1
ATOM 874 N N . LEU A 1 111 ? 4.162 -1.859 18.080 1.00 46.62 111 LEU A N 1
ATOM 875 C CA . LEU A 1 111 ? 4.843 -2.330 16.873 1.00 46.62 111 LEU A CA 1
ATOM 876 C C . LEU A 1 111 ? 5.663 -3.601 17.166 1.00 46.62 111 LEU A C 1
ATOM 878 O O . LEU A 1 111 ? 6.744 -3.532 17.744 1.00 46.62 111 LEU A O 1
ATOM 882 N N . SER A 1 112 ? 5.197 -4.764 16.706 1.00 41.72 112 SER A N 1
ATOM 883 C CA . SER A 1 112 ? 6.091 -5.894 16.416 1.00 41.72 112 SER A CA 1
ATOM 884 C C . SER A 1 112 ? 6.388 -5.865 14.921 1.00 41.72 112 SER A C 1
ATOM 886 O O . SER A 1 112 ? 5.501 -6.097 14.105 1.00 41.72 112 SER A O 1
ATOM 888 N N . PHE A 1 113 ? 7.609 -5.469 14.560 1.00 45.22 113 PHE A N 1
ATOM 889 C CA . PHE A 1 113 ? 7.990 -5.200 13.176 1.00 45.22 113 PHE A CA 1
ATOM 890 C C . PHE A 1 113 ? 8.594 -6.456 12.545 1.00 45.22 113 PHE A C 1
ATOM 892 O O . PHE A 1 113 ? 9.736 -6.816 12.832 1.00 45.22 113 PHE A O 1
ATOM 899 N N . SER A 1 114 ? 7.860 -7.101 11.642 1.00 42.81 114 SER A N 1
ATOM 900 C CA . SER A 1 114 ? 8.457 -8.024 10.678 1.00 42.81 114 SER A CA 1
ATOM 901 C C . SER A 1 114 ? 8.155 -7.508 9.284 1.00 42.81 114 SER A C 1
ATOM 903 O O . SER A 1 114 ? 7.111 -7.800 8.716 1.00 42.81 114 SER A O 1
ATOM 905 N N . ALA A 1 115 ? 9.068 -6.685 8.766 1.00 46.16 115 ALA A N 1
ATOM 906 C CA . ALA A 1 115 ? 9.101 -6.372 7.349 1.00 46.16 115 ALA A CA 1
ATOM 907 C C . ALA A 1 115 ? 9.827 -7.512 6.636 1.00 46.16 115 ALA A C 1
ATOM 909 O O . ALA A 1 115 ? 10.953 -7.851 7.034 1.00 46.16 115 ALA A O 1
ATOM 910 N N . VAL A 1 116 ? 9.194 -8.085 5.615 1.00 48.28 116 VAL A N 1
ATOM 911 C CA . VAL A 1 116 ? 9.860 -8.888 4.589 1.00 48.28 116 VAL A CA 1
ATOM 912 C C . VAL A 1 116 ? 9.989 -8.013 3.354 1.00 48.28 116 VAL A C 1
ATOM 914 O O . VAL A 1 116 ? 8.996 -7.618 2.755 1.00 48.28 116 VAL A O 1
ATOM 917 N N . ILE A 1 117 ? 11.232 -7.681 3.015 1.00 53.97 117 ILE A N 1
ATOM 918 C CA . ILE A 1 117 ? 11.564 -7.003 1.763 1.00 53.97 117 ILE A CA 1
ATOM 919 C C . ILE A 1 117 ? 11.934 -8.091 0.762 1.00 53.97 117 ILE A C 1
ATOM 921 O O . ILE A 1 117 ? 12.901 -8.814 1.020 1.00 53.97 117 ILE A O 1
ATOM 925 N N . MET A 1 118 ? 11.175 -8.212 -0.328 1.00 49.62 118 MET A N 1
ATOM 926 C CA . MET A 1 118 ? 11.529 -9.080 -1.457 1.00 49.62 118 MET A CA 1
ATOM 927 C C . MET A 1 118 ? 12.375 -8.266 -2.440 1.00 49.62 118 MET A C 1
ATOM 929 O O . MET A 1 118 ? 11.877 -7.282 -2.981 1.00 49.62 118 MET A O 1
ATOM 933 N N . LYS A 1 119 ? 13.660 -8.602 -2.581 1.00 49.69 119 LYS A N 1
ATOM 934 C CA . LYS A 1 119 ? 14.621 -7.923 -3.469 1.00 49.69 119 LYS A CA 1
ATOM 935 C C . LYS A 1 119 ? 15.054 -8.810 -4.613 1.00 49.69 119 LYS A C 1
ATOM 937 O O . LYS A 1 119 ? 15.775 -9.772 -4.279 1.00 49.69 119 LYS A O 1
#

Secondary structure (DSSP, 8-state):
-EE--S-SSEEEEEEEEEESS---HHHHHHHHHHHHHTTTBTTEEEE-S---GGGGTT---SEEEEEEEEEEEETTEEEEEEEEETTTGGGGHHHHHHHHHHHHHTS-EEEEEEEEEE-

Radius of gyration: 13.51 Å; Cα contacts (8 Å, |Δi|>4): 230; chains: 1; bounding box: 28×28×33 Å

Nearest PDB structures (foldseek):
  6m5x-assembly1_Q  TM=8.823E-01  e=9.486E-12  Trichoderma virens Gv29-8
  4lsm-assembly1_A  TM=8.783E-01  e=1.077E-11  Trypanosoma cruzi strain CL Brener
  6lgm-assembly1_D  TM=8.838E-01  e=1.575E-11  Mus musculus
  8dns-assembly1_O  TM=8.823E-01  e=2.453E-11  Homo sapiens
  4wni-assembly1_C  TM=8.826E-01  e=2.784E-11  Homo sapiens